Protein AF-A0A3E3E0I7-F1 (afdb_monomer_lite)

InterPro domains:
  IPR025463 Domain of unknown function DUF4314 [PF14192] (6-51)

Secondary structure (DSSP, 8-state):
----HHHHHHHHS-TT-EEEEEE-TT-GGGTT-EEEEEEE-TT--EEETT-SPPBPTTSEEEEEE--

Sequence (67 aa):
MSSNKADYLRKKYPSGTKIRIELMEGEPHYSGKEGFVQFVDDAGQIHGTWGGCALLDSDDFKIISKD

Radius of gyration: 11.38 Å; chains: 1; bounding box: 27×37×22 Å

Structure (mmCIF, N/CA/C/O backbone):
data_AF-A0A3E3E0I7-F1
#
_entry.id   AF-A0A3E3E0I7-F1
#
loop_
_atom_site.g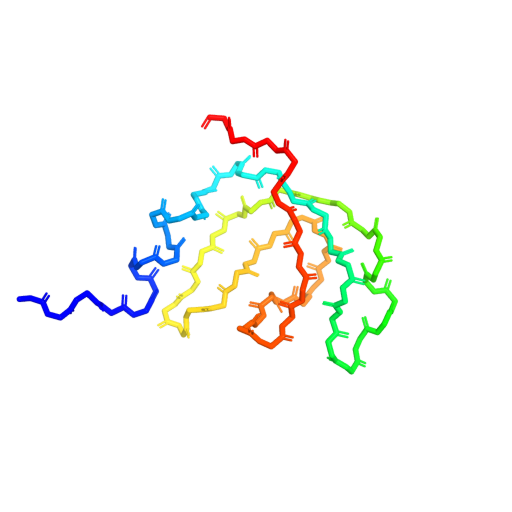roup_PDB
_atom_site.id
_atom_site.type_symbol
_atom_site.label_atom_id
_atom_site.label_alt_id
_atom_site.label_comp_id
_atom_site.label_asym_id
_atom_site.lab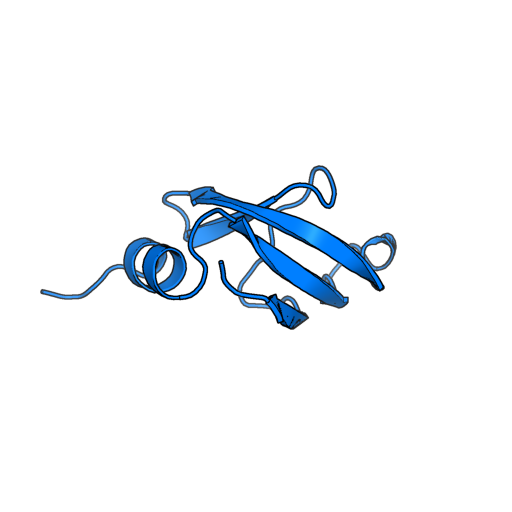el_entity_id
_atom_site.label_seq_id
_atom_site.pdbx_PDB_ins_code
_atom_site.Cartn_x
_atom_site.Cartn_y
_atom_site.Cartn_z
_atom_site.occupancy
_atom_site.B_iso_or_equiv
_atom_site.auth_seq_id
_atom_site.auth_comp_id
_atom_site.auth_asym_id
_atom_site.auth_atom_id
_atom_site.pdbx_PDB_model_num
ATOM 1 N N . MET A 1 1 ? -2.157 -25.910 -3.700 1.00 46.59 1 MET A N 1
ATOM 2 C CA . MET A 1 1 ? -2.364 -24.596 -4.343 1.00 46.59 1 MET A CA 1
ATOM 3 C C . MET A 1 1 ? -1.367 -23.637 -3.720 1.00 46.59 1 MET A C 1
ATOM 5 O O . MET A 1 1 ? -1.561 -23.269 -2.569 1.00 46.59 1 MET A O 1
ATOM 9 N N . SER A 1 2 ? -0.253 -23.325 -4.389 1.00 49.38 2 SER A N 1
ATOM 10 C CA . SER A 1 2 ? 0.640 -22.279 -3.882 1.00 49.38 2 SER A CA 1
ATOM 11 C C . SER A 1 2 ? -0.110 -20.959 -4.017 1.00 49.38 2 SER A C 1
ATOM 13 O O . SER A 1 2 ? -0.353 -20.510 -5.135 1.00 49.38 2 SER A O 1
ATOM 15 N N . SER A 1 3 ? -0.563 -20.381 -2.907 1.00 64.56 3 SER A N 1
ATOM 16 C CA . SER A 1 3 ? -1.144 -19.039 -2.951 1.00 64.56 3 SER A CA 1
ATOM 17 C C . SER A 1 3 ? -0.059 -18.107 -3.492 1.00 64.56 3 SER A C 1
ATOM 19 O O . SER A 1 3 ? 1.029 -18.056 -2.916 1.00 64.56 3 SER A O 1
ATOM 21 N N . ASN A 1 4 ? -0.308 -17.436 -4.621 1.00 86.75 4 ASN A N 1
ATOM 22 C CA . ASN A 1 4 ? 0.629 -16.430 -5.111 1.00 86.75 4 ASN A CA 1
ATOM 23 C C . ASN A 1 4 ? 0.657 -15.257 -4.105 1.00 86.75 4 ASN A C 1
ATOM 25 O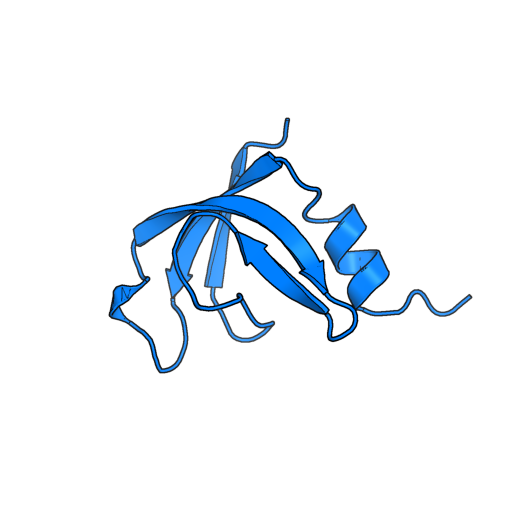 O . ASN A 1 4 ? -0.283 -15.062 -3.323 1.00 86.75 4 ASN A O 1
ATOM 29 N N . LYS A 1 5 ? 1.762 -14.507 -4.078 1.00 90.50 5 LYS A N 1
ATOM 30 C CA . LYS A 1 5 ? 1.972 -13.396 -3.138 1.00 90.50 5 LYS A CA 1
ATOM 31 C C . LYS A 1 5 ? 0.829 -12.374 -3.187 1.00 90.50 5 LYS A C 1
ATOM 33 O O . LYS A 1 5 ? 0.352 -11.952 -2.135 1.00 90.50 5 LYS A O 1
ATOM 38 N N . ALA A 1 6 ? 0.366 -12.019 -4.386 1.00 93.88 6 ALA A N 1
ATOM 39 C CA . ALA A 1 6 ? -0.716 -11.059 -4.571 1.00 93.88 6 ALA A CA 1
ATOM 40 C C . ALA A 1 6 ? -2.006 -11.509 -3.863 1.00 93.88 6 ALA A C 1
ATOM 42 O O . ALA A 1 6 ? -2.605 -10.729 -3.130 1.00 93.88 6 ALA A O 1
ATOM 43 N N . ASP A 1 7 ? -2.392 -12.782 -3.966 1.00 94.75 7 ASP A N 1
ATOM 44 C CA . ASP A 1 7 ? -3.591 -13.319 -3.311 1.00 94.75 7 ASP A CA 1
ATOM 45 C C . ASP A 1 7 ? -3.484 -13.314 -1.784 1.00 94.75 7 ASP A C 1
ATOM 47 O O . ASP A 1 7 ? -4.475 -13.081 -1.087 1.00 94.75 7 ASP A O 1
ATOM 51 N N . TYR A 1 8 ? -2.287 -13.561 -1.243 1.00 94.81 8 TYR A N 1
ATOM 52 C CA . TYR A 1 8 ? -2.042 -13.419 0.192 1.00 94.81 8 TYR A CA 1
ATOM 53 C C . TYR A 1 8 ? -2.199 -11.960 0.636 1.00 94.81 8 TYR A C 1
ATOM 55 O O . TYR A 1 8 ? -2.892 -11.683 1.617 1.00 94.81 8 TYR A O 1
ATOM 63 N N . LEU A 1 9 ? -1.610 -11.022 -0.109 1.00 95.75 9 LEU A N 1
ATOM 64 C CA . LEU A 1 9 ? -1.679 -9.596 0.196 1.00 95.75 9 LEU A CA 1
ATOM 65 C C . LEU A 1 9 ? -3.103 -9.044 0.065 1.00 95.75 9 LEU A C 1
ATOM 67 O O . LEU A 1 9 ? -3.537 -8.335 0.965 1.00 95.75 9 LEU A O 1
ATOM 71 N N . ARG A 1 10 ? -3.874 -9.445 -0.956 1.00 96.00 10 ARG A N 1
ATOM 72 C CA . ARG A 1 10 ? -5.299 -9.081 -1.108 1.00 96.00 10 ARG A CA 1
ATOM 73 C C . ARG A 1 10 ? -6.140 -9.516 0.090 1.00 96.00 10 ARG A C 1
ATOM 75 O O . ARG A 1 10 ? -7.015 -8.778 0.528 1.00 96.00 10 ARG A O 1
ATOM 82 N N . LYS A 1 11 ? -5.870 -10.706 0.638 1.00 95.56 11 LYS A N 1
ATOM 83 C CA . LYS A 1 11 ? -6.552 -11.213 1.843 1.00 95.56 11 LYS A CA 1
ATOM 84 C C . LYS A 1 11 ? -6.101 -10.490 3.110 1.00 95.56 11 LYS A C 1
ATOM 86 O O . LYS A 1 11 ? -6.906 -10.261 4.008 1.00 95.56 11 LYS A O 1
ATOM 91 N N . LYS A 1 12 ? -4.810 -10.165 3.216 1.00 95.50 12 LYS A N 1
ATOM 92 C CA . LYS A 1 12 ? -4.232 -9.522 4.405 1.00 95.50 12 LYS A CA 1
ATOM 93 C C . LYS A 1 12 ? -4.583 -8.034 4.495 1.00 95.50 12 LYS A C 1
ATOM 95 O O . LYS A 1 12 ? -4.843 -7.548 5.602 1.00 95.50 12 LYS A O 1
ATOM 100 N N . TYR A 1 13 ? -4.601 -7.365 3.346 1.00 96.19 13 TYR A N 1
ATOM 101 C CA . TYR A 1 13 ? -4.821 -5.936 3.146 1.00 96.19 13 TYR A CA 1
ATOM 102 C C . TYR A 1 13 ? -5.942 -5.726 2.109 1.00 96.19 13 TYR A C 1
ATOM 104 O O . TYR A 1 13 ? -5.675 -5.313 0.979 1.00 96.19 13 TYR A O 1
ATOM 112 N N . PRO A 1 14 ? -7.200 -6.058 2.446 1.00 96.56 14 PRO A N 1
ATOM 113 C CA . PRO A 1 14 ? -8.324 -5.805 1.551 1.00 96.56 14 PRO A CA 1
ATOM 114 C C . PRO A 1 14 ? -8.523 -4.301 1.314 1.00 96.56 14 PRO A C 1
ATOM 116 O O . PRO A 1 14 ? -8.113 -3.468 2.131 1.00 96.56 14 PRO A O 1
ATOM 119 N N . SER A 1 15 ? -9.191 -3.959 0.208 1.00 97.56 15 SER A N 1
ATOM 120 C CA . SER A 1 15 ? -9.629 -2.585 -0.069 1.00 97.56 15 SER A CA 1
ATOM 121 C C . SER A 1 15 ? -10.394 -2.015 1.128 1.00 97.56 15 SER A C 1
ATOM 123 O O . SER A 1 15 ? -11.211 -2.714 1.720 1.00 97.56 15 SER A O 1
ATOM 125 N N . GLY A 1 16 ? -10.130 -0.756 1.476 1.00 98.00 16 GLY A N 1
ATOM 126 C CA . GLY A 1 16 ? -10.683 -0.101 2.667 1.00 98.00 16 GLY A CA 1
ATOM 127 C C . GLY A 1 16 ? -9.835 -0.261 3.934 1.00 98.00 16 GLY A C 1
ATOM 128 O O . GLY A 1 16 ? -10.052 0.454 4.904 1.00 98.00 16 GLY A O 1
ATOM 129 N N . THR A 1 17 ? -8.800 -1.112 3.936 1.00 98.31 17 THR A N 1
ATOM 130 C CA . THR A 1 17 ? -7.849 -1.162 5.063 1.00 98.31 17 THR A CA 1
ATOM 131 C C . THR A 1 17 ? -7.168 0.197 5.224 1.00 98.31 17 THR A C 1
ATOM 133 O O . THR A 1 17 ? -6.492 0.657 4.300 1.00 98.31 17 THR A O 1
ATOM 136 N N . LYS A 1 18 ? -7.299 0.829 6.395 1.00 98.25 18 LYS A N 1
ATOM 137 C CA . LYS A 1 18 ? -6.589 2.072 6.703 1.00 98.25 18 LYS A CA 1
ATOM 138 C C . LYS A 1 18 ? -5.187 1.754 7.201 1.00 98.25 18 LYS A C 1
ATOM 140 O O . LYS A 1 18 ? -5.023 0.967 8.136 1.00 98.25 18 LYS A O 1
ATOM 145 N N . ILE A 1 19 ? -4.181 2.411 6.635 1.00 98.31 19 ILE A N 1
ATOM 146 C CA . ILE A 1 19 ? -2.782 2.257 7.041 1.00 98.31 19 ILE A CA 1
ATOM 147 C C . ILE A 1 19 ? -2.104 3.603 7.310 1.00 98.31 19 ILE A C 1
ATOM 149 O O . ILE A 1 19 ? -2.588 4.654 6.883 1.00 98.31 19 ILE A O 1
ATOM 153 N N . ARG A 1 20 ? -0.950 3.546 7.976 1.00 98.25 20 ARG A N 1
ATOM 154 C CA . ARG A 1 20 ? 0.033 4.628 8.066 1.00 98.25 20 ARG A CA 1
ATOM 155 C C . ARG A 1 20 ? 1.394 4.120 7.627 1.00 98.25 20 ARG A C 1
ATOM 157 O O . ARG A 1 20 ? 1.845 3.103 8.147 1.00 98.25 20 ARG A O 1
ATOM 164 N N . ILE A 1 21 ? 2.035 4.847 6.723 1.00 98.50 21 ILE A N 1
ATOM 165 C CA . ILE A 1 21 ? 3.391 4.553 6.256 1.00 98.50 21 ILE A CA 1
ATOM 166 C C . ILE A 1 21 ? 4.375 5.016 7.331 1.00 98.50 21 ILE A C 1
ATOM 168 O O . ILE A 1 21 ? 4.323 6.172 7.749 1.00 98.50 21 ILE A O 1
ATOM 172 N N . GLU A 1 22 ? 5.255 4.135 7.788 1.00 98.25 22 GLU A N 1
ATOM 173 C CA . GLU A 1 22 ? 6.345 4.482 8.707 1.00 98.25 22 GLU A CA 1
ATOM 174 C C . GLU A 1 22 ? 7.631 4.755 7.911 1.00 98.25 22 GLU A C 1
ATOM 176 O O . GLU A 1 22 ? 8.295 5.771 8.133 1.00 98.25 22 GLU A O 1
ATOM 181 N N . LEU A 1 23 ? 7.918 3.935 6.895 1.00 97.44 23 LEU A N 1
ATOM 182 C CA . LEU A 1 23 ? 9.057 4.096 5.993 1.00 97.44 23 LEU A CA 1
ATOM 183 C C . LEU A 1 23 ? 8.705 3.621 4.581 1.00 97.44 23 LEU A C 1
ATOM 185 O O . LEU A 1 23 ? 8.122 2.554 4.419 1.00 97.44 23 LEU A O 1
ATOM 189 N N . MET A 1 24 ? 9.116 4.390 3.574 1.00 96.75 24 MET A N 1
ATOM 190 C CA . MET A 1 24 ? 9.138 3.956 2.176 1.00 96.75 24 MET A CA 1
ATOM 191 C C . MET A 1 24 ? 10.560 4.128 1.642 1.00 96.75 24 MET A C 1
ATOM 193 O O . MET A 1 24 ? 11.096 5.242 1.662 1.00 96.75 24 MET A O 1
ATOM 197 N N . GLU A 1 25 ? 11.201 3.034 1.234 1.00 94.25 25 GLU A N 1
ATOM 198 C CA . GLU A 1 25 ? 12.610 3.067 0.829 1.00 94.25 25 GLU A CA 1
ATOM 199 C C . GLU A 1 25 ? 12.784 3.902 -0.449 1.00 94.25 25 GLU A C 1
ATOM 201 O O . GLU A 1 25 ? 12.042 3.762 -1.416 1.00 94.25 25 GLU A O 1
ATOM 206 N N . GLY A 1 26 ? 13.743 4.832 -0.441 1.00 95.31 26 GLY A N 1
ATOM 207 C CA . GLY A 1 26 ? 13.953 5.781 -1.542 1.00 95.31 26 GLY A CA 1
ATOM 208 C C . GLY A 1 26 ? 12.955 6.945 -1.597 1.00 95.31 26 GLY A C 1
ATOM 209 O O . GLY A 1 26 ? 13.262 7.961 -2.214 1.00 95.31 26 GLY A O 1
ATOM 210 N N . GLU A 1 27 ? 11.825 6.865 -0.885 1.00 96.38 27 GLU A N 1
ATOM 211 C CA . GLU A 1 27 ? 10.752 7.868 -0.907 1.00 96.38 27 GLU A CA 1
ATOM 212 C C . GLU A 1 27 ? 10.349 8.342 0.512 1.00 96.38 27 GLU A C 1
ATOM 214 O O . GLU A 1 27 ? 9.180 8.267 0.908 1.00 96.38 27 GLU A O 1
ATOM 219 N N . PRO A 1 28 ? 11.285 8.908 1.304 1.00 94.81 28 PRO A N 1
ATOM 220 C CA . PRO A 1 28 ? 11.065 9.246 2.719 1.00 94.81 28 PRO A CA 1
ATOM 221 C C . PRO A 1 28 ? 9.948 10.275 2.953 1.00 94.81 28 PRO A C 1
ATOM 223 O O . PRO A 1 28 ? 9.435 10.412 4.061 1.00 94.81 28 PRO A O 1
ATOM 226 N N . HIS A 1 29 ? 9.534 10.998 1.912 1.00 96.75 29 HIS A N 1
ATOM 227 C CA . HIS A 1 29 ? 8.449 11.973 1.977 1.00 96.75 29 HIS A CA 1
ATOM 228 C C . HIS A 1 29 ? 7.052 11.335 2.157 1.00 96.75 29 HIS A C 1
ATOM 230 O O . HIS A 1 29 ? 6.071 12.052 2.377 1.00 96.75 29 HIS A O 1
ATOM 236 N N . TYR A 1 30 ? 6.936 10.006 2.054 1.00 97.62 30 TYR A N 1
ATOM 237 C CA . TYR A 1 30 ? 5.715 9.267 2.387 1.00 97.62 30 TYR A CA 1
ATOM 238 C C . TYR A 1 30 ? 5.596 8.909 3.871 1.00 97.62 30 TYR A C 1
ATOM 240 O O . TYR A 1 30 ? 4.485 8.619 4.318 1.00 97.62 30 TYR A O 1
ATOM 248 N N . SER A 1 31 ? 6.684 8.956 4.647 1.00 97.25 31 SER A N 1
ATOM 249 C CA . SER A 1 31 ? 6.645 8.651 6.078 1.00 97.25 31 SER A CA 1
ATOM 250 C C . SER A 1 31 ? 5.623 9.531 6.802 1.00 97.25 31 SER A C 1
ATOM 252 O O . SER A 1 31 ? 5.590 10.754 6.673 1.00 97.25 31 SER A O 1
ATOM 254 N N . GLY A 1 32 ? 4.753 8.886 7.569 1.00 97.81 32 GLY A N 1
ATOM 255 C CA . GLY A 1 32 ? 3.664 9.503 8.308 1.00 97.81 32 GLY A CA 1
ATOM 256 C C . GLY A 1 32 ? 2.385 9.767 7.513 1.00 97.81 32 GLY A C 1
ATOM 257 O O . GLY A 1 32 ? 1.390 10.157 8.130 1.00 97.81 32 GLY A O 1
ATOM 258 N N . LYS A 1 33 ? 2.363 9.539 6.193 1.00 98.25 33 LYS A N 1
ATOM 259 C CA . LYS A 1 33 ? 1.120 9.605 5.418 1.00 98.25 33 LYS A CA 1
ATOM 260 C C . LYS A 1 33 ? 0.187 8.460 5.795 1.00 98.25 33 LYS A C 1
ATOM 262 O O . LYS A 1 33 ? 0.613 7.339 6.075 1.00 98.25 33 LYS A O 1
ATOM 267 N N . GLU A 1 34 ? -1.103 8.758 5.763 1.00 98.25 34 GLU A N 1
ATOM 268 C CA . GLU A 1 34 ? -2.178 7.799 5.984 1.00 98.25 34 GLU A CA 1
ATOM 269 C C . GLU A 1 34 ? -3.056 7.711 4.746 1.00 98.25 34 GLU A C 1
ATOM 271 O O . GLU A 1 34 ? -3.195 8.670 3.985 1.00 98.25 34 GLU A O 1
ATOM 276 N N . GLY A 1 35 ? -3.682 6.559 4.564 1.00 97.88 35 GLY A N 1
ATOM 277 C CA . GLY A 1 35 ? -4.637 6.363 3.492 1.00 97.88 35 GLY A CA 1
ATOM 278 C C . GLY A 1 35 ? -5.302 5.005 3.572 1.00 97.88 35 GLY A C 1
ATOM 279 O O . GLY A 1 35 ? -5.043 4.214 4.483 1.00 97.88 35 GLY A O 1
ATOM 280 N N . PHE A 1 36 ? -6.166 4.755 2.601 1.00 98.44 36 PHE A N 1
ATOM 281 C CA . PHE A 1 36 ? -6.886 3.502 2.461 1.00 98.44 36 PHE A CA 1
ATOM 282 C C . PHE A 1 36 ? -6.290 2.700 1.314 1.00 98.44 36 PHE A C 1
ATOM 284 O O . PHE A 1 36 ? -5.998 3.254 0.251 1.00 98.44 36 PHE A O 1
ATOM 291 N N . VAL A 1 37 ? -6.130 1.395 1.528 1.00 98.31 37 VAL A 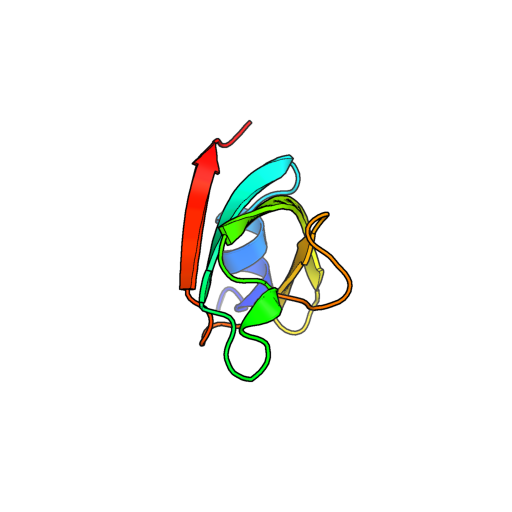N 1
ATOM 292 C CA . VAL A 1 37 ? -5.810 0.454 0.454 1.00 98.31 37 VAL A CA 1
ATOM 293 C C . VAL A 1 37 ? -6.938 0.495 -0.574 1.00 98.31 37 VAL A C 1
ATOM 295 O O . VAL A 1 37 ? -8.108 0.384 -0.209 1.00 98.31 37 VAL A O 1
ATOM 298 N N . GLN A 1 38 ? -6.589 0.646 -1.848 1.00 98.12 38 GLN A N 1
ATOM 299 C CA . GLN A 1 38 ? -7.528 0.585 -2.969 1.00 98.12 38 GLN A CA 1
ATOM 300 C C . GLN A 1 38 ? -7.490 -0.789 -3.639 1.00 98.12 38 GLN A C 1
ATOM 302 O O . GLN A 1 38 ? -8.533 -1.391 -3.876 1.00 98.12 38 GLN A O 1
ATOM 307 N N . PHE A 1 39 ? -6.294 -1.305 -3.930 1.00 97.56 39 PHE A N 1
ATOM 308 C CA . PHE A 1 39 ? -6.112 -2.630 -4.520 1.00 97.56 39 PHE A CA 1
ATOM 309 C C . PHE A 1 39 ? -4.673 -3.132 -4.340 1.00 97.56 39 PHE A C 1
ATOM 311 O O . PHE A 1 39 ? -3.765 -2.370 -4.008 1.00 97.56 39 PHE A O 1
ATOM 318 N N . VAL A 1 40 ? -4.478 -4.430 -4.583 1.00 97.31 40 VAL A N 1
ATOM 319 C CA . VAL A 1 40 ? -3.158 -5.059 -4.726 1.00 97.31 40 VAL A CA 1
ATOM 320 C C . VAL A 1 40 ? -3.046 -5.585 -6.151 1.00 97.31 40 VAL A C 1
ATOM 322 O O . VAL A 1 40 ? -3.889 -6.385 -6.585 1.00 97.31 40 VAL A O 1
ATOM 325 N N . ASP A 1 41 ? -2.031 -5.124 -6.871 1.00 96.69 41 ASP A N 1
ATOM 326 C CA . ASP A 1 41 ? -1.794 -5.528 -8.256 1.00 96.69 41 ASP A CA 1
ATOM 327 C C . ASP A 1 41 ? -1.255 -6.965 -8.365 1.00 96.69 41 ASP A C 1
ATOM 329 O O . ASP A 1 41 ? -1.028 -7.659 -7.369 1.00 96.69 41 ASP A O 1
ATOM 333 N N . ASP A 1 42 ? -1.081 -7.444 -9.594 1.00 95.50 42 ASP A N 1
ATOM 334 C CA . ASP A 1 42 ? -0.617 -8.811 -9.850 1.00 95.50 42 ASP A CA 1
ATOM 335 C C . ASP A 1 42 ? 0.871 -9.021 -9.524 1.00 95.50 42 ASP A C 1
ATOM 337 O O . ASP A 1 42 ? 1.303 -10.162 -9.345 1.00 95.50 42 ASP A O 1
ATOM 341 N N . ALA A 1 43 ? 1.647 -7.939 -9.379 1.00 94.88 43 ALA A N 1
ATOM 342 C CA . ALA A 1 43 ? 3.027 -7.983 -8.893 1.00 94.88 43 ALA A CA 1
ATOM 343 C C . ALA A 1 43 ? 3.105 -8.064 -7.355 1.00 94.88 43 ALA A C 1
ATOM 345 O O . ALA A 1 43 ? 4.177 -8.303 -6.791 1.00 94.88 43 ALA A O 1
ATOM 346 N N . GLY A 1 44 ? 1.973 -7.911 -6.662 1.00 95.12 44 GLY A N 1
ATOM 347 C CA . GLY A 1 44 ? 1.905 -7.906 -5.209 1.00 95.12 44 GLY A CA 1
ATOM 348 C C . GLY A 1 44 ? 2.368 -6.585 -4.600 1.00 95.12 44 GLY A C 1
ATOM 349 O O . GLY A 1 44 ? 2.960 -6.609 -3.524 1.00 95.12 44 GLY A O 1
ATOM 350 N N . GLN A 1 45 ? 2.131 -5.461 -5.277 1.00 97.06 45 GLN A N 1
ATOM 351 C CA . GLN A 1 45 ? 2.311 -4.119 -4.721 1.00 97.06 45 GLN A CA 1
ATOM 352 C C . GLN A 1 45 ? 0.966 -3.573 -4.237 1.00 97.06 45 GLN A C 1
ATOM 354 O O . GLN 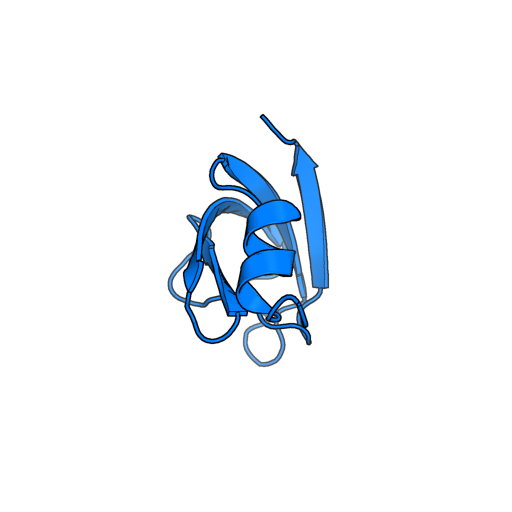A 1 45 ? -0.080 -3.828 -4.845 1.00 97.06 45 GLN A O 1
ATOM 359 N N . ILE A 1 46 ? 0.978 -2.833 -3.129 1.00 98.12 46 ILE A N 1
ATOM 360 C CA . ILE A 1 46 ? -0.241 -2.304 -2.506 1.00 98.12 46 ILE A CA 1
ATOM 361 C C . ILE A 1 46 ? -0.421 -0.846 -2.926 1.00 98.12 46 ILE A C 1
ATOM 363 O O . ILE A 1 46 ? 0.437 -0.012 -2.650 1.00 98.12 46 ILE A O 1
ATOM 367 N N . HIS A 1 47 ? -1.554 -0.527 -3.549 1.00 98.19 47 HIS A N 1
ATOM 368 C CA . HIS A 1 47 ? -1.904 0.823 -3.993 1.00 98.19 47 HIS A CA 1
ATOM 369 C C . HIS A 1 47 ? -2.971 1.422 -3.080 1.00 98.19 47 HIS A C 1
ATOM 371 O O . HIS A 1 47 ? -3.852 0.711 -2.582 1.00 98.19 47 HIS A O 1
ATOM 377 N N . GLY A 1 48 ? -2.926 2.734 -2.870 1.00 97.75 48 GLY A N 1
ATOM 378 C CA . GLY A 1 48 ? -3.883 3.394 -1.996 1.00 97.75 48 GLY A CA 1
ATOM 379 C C . GLY A 1 48 ? -3.869 4.910 -2.073 1.00 97.75 48 GLY A C 1
ATOM 380 O O . GLY A 1 48 ? -3.173 5.522 -2.875 1.00 97.75 48 GLY A O 1
ATOM 381 N N . THR A 1 49 ? -4.660 5.538 -1.208 1.00 98.31 49 THR A N 1
ATOM 382 C CA . THR A 1 49 ? -4.957 6.978 -1.289 1.00 98.31 49 THR A CA 1
ATOM 383 C C . THR A 1 49 ? -3.850 7.894 -0.749 1.00 98.31 49 THR A C 1
ATOM 385 O O . THR A 1 49 ? -4.076 9.091 -0.592 1.00 98.31 49 THR A O 1
ATOM 388 N N . TRP A 1 50 ? -2.673 7.359 -0.413 1.00 97.25 50 TRP A N 1
ATOM 389 C CA . TRP A 1 50 ? -1.549 8.110 0.171 1.00 97.25 50 TRP A CA 1
ATOM 390 C C . TRP A 1 50 ? -0.653 8.800 -0.873 1.00 97.25 50 TRP A C 1
ATOM 392 O O . TRP A 1 50 ? 0.178 9.641 -0.513 1.00 97.25 50 TRP A O 1
ATOM 402 N N . GLY A 1 51 ? -0.798 8.474 -2.159 1.00 94.81 51 GLY A N 1
ATOM 403 C CA . GLY A 1 51 ? -0.080 9.123 -3.256 1.00 94.81 51 GLY A CA 1
ATOM 404 C C . GLY A 1 51 ? 0.116 8.205 -4.459 1.00 94.81 51 GLY A C 1
ATOM 405 O O . GLY A 1 51 ? -0.643 7.264 -4.652 1.00 94.81 51 GLY A O 1
ATOM 406 N N . GLY A 1 52 ? 1.122 8.512 -5.279 1.00 95.44 52 GLY A N 1
ATOM 407 C CA . GLY A 1 52 ? 1.387 7.813 -6.542 1.00 95.44 52 GLY A CA 1
ATOM 408 C C . GLY A 1 52 ? 2.302 6.589 -6.441 1.00 95.44 52 GLY A C 1
ATOM 409 O O . GLY A 1 52 ? 2.460 5.898 -7.442 1.00 95.44 52 GLY A O 1
ATOM 410 N N . CYS A 1 53 ? 2.906 6.322 -5.278 1.00 96.81 53 CYS A N 1
ATOM 411 C CA . CYS A 1 53 ? 3.771 5.158 -5.072 1.00 96.81 53 CYS A CA 1
ATOM 412 C C . CYS A 1 53 ? 3.020 4.016 -4.379 1.00 96.81 53 CYS A C 1
ATOM 414 O O . CYS A 1 53 ? 2.295 4.224 -3.398 1.00 96.81 53 CYS A O 1
ATOM 416 N N . ALA A 1 54 ? 3.239 2.802 -4.879 1.00 97.62 54 ALA A N 1
ATOM 417 C CA . ALA A 1 54 ? 2.768 1.578 -4.253 1.00 97.62 54 ALA A CA 1
ATOM 418 C C . ALA A 1 54 ? 3.722 1.140 -3.135 1.00 97.62 54 ALA A C 1
ATOM 420 O O . ALA A 1 54 ? 4.922 1.390 -3.219 1.00 97.62 54 ALA A O 1
ATOM 421 N N . LEU A 1 55 ? 3.191 0.469 -2.113 1.00 97.62 55 LEU A N 1
ATOM 422 C CA . LEU A 1 55 ? 4.007 -0.147 -1.068 1.00 97.62 55 LEU A CA 1
ATOM 423 C C . LEU A 1 55 ? 4.560 -1.492 -1.537 1.00 97.62 55 LEU A C 1
ATOM 425 O O . LEU A 1 55 ? 3.834 -2.314 -2.113 1.00 97.62 55 LEU A O 1
ATOM 429 N N . LEU A 1 56 ? 5.836 -1.708 -1.237 1.00 95.38 56 LEU A N 1
ATOM 430 C CA . LEU A 1 56 ? 6.602 -2.921 -1.486 1.00 95.38 56 LEU A CA 1
ATOM 431 C C . LEU A 1 56 ? 6.794 -3.728 -0.192 1.00 95.38 56 LEU A C 1
ATOM 433 O O . LEU A 1 56 ? 6.506 -3.260 0.905 1.00 95.38 56 LEU A O 1
ATOM 437 N N . ASP A 1 57 ? 7.328 -4.947 -0.309 1.00 90.19 57 ASP A N 1
ATOM 438 C CA . ASP A 1 57 ? 7.653 -5.784 0.863 1.00 90.19 57 ASP A CA 1
ATOM 439 C C . ASP A 1 57 ? 8.766 -5.184 1.738 1.00 90.19 57 ASP A C 1
ATOM 441 O O . ASP A 1 57 ? 8.900 -5.564 2.899 1.00 90.19 57 ASP A O 1
ATOM 445 N N . SER A 1 58 ? 9.589 -4.303 1.164 1.00 91.75 58 SER A N 1
ATOM 446 C CA . SER A 1 58 ? 10.677 -3.589 1.840 1.00 91.75 58 SER A CA 1
ATOM 447 C C . SER A 1 58 ? 10.199 -2.379 2.644 1.00 91.75 58 SER A C 1
ATOM 449 O O . SER A 1 58 ? 10.956 -1.873 3.469 1.00 91.75 58 SER A O 1
ATOM 451 N N . ASP A 1 59 ? 8.971 -1.912 2.409 1.00 96.62 59 ASP A N 1
ATOM 452 C CA . ASP A 1 59 ? 8.420 -0.745 3.089 1.00 96.62 59 ASP A CA 1
ATOM 453 C C . ASP A 1 59 ? 7.820 -1.129 4.445 1.00 96.62 59 ASP A C 1
ATOM 455 O O . ASP A 1 59 ? 7.318 -2.239 4.640 1.00 96.62 59 ASP A O 1
ATOM 459 N N . ASP A 1 60 ? 7.822 -0.179 5.379 1.00 97.69 60 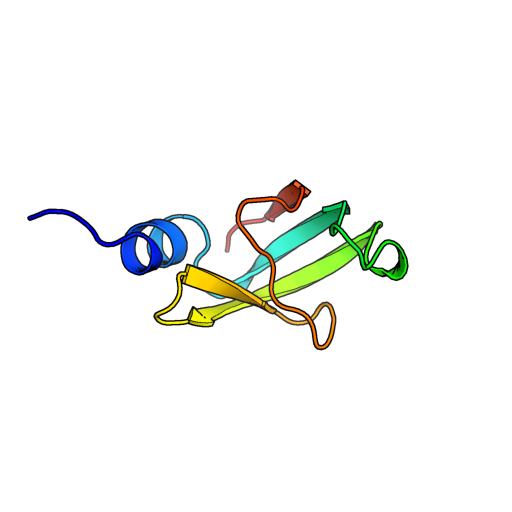ASP A N 1
ATOM 460 C CA . ASP A 1 60 ? 7.237 -0.360 6.704 1.00 97.69 60 ASP A CA 1
ATOM 461 C C . ASP A 1 60 ? 5.978 0.492 6.860 1.00 97.69 60 ASP A C 1
ATOM 463 O O . ASP A 1 60 ? 5.946 1.692 6.564 1.00 97.69 60 ASP A O 1
ATOM 467 N N . PHE A 1 61 ? 4.913 -0.137 7.338 1.00 97.69 61 PHE A N 1
ATOM 468 C CA . PHE A 1 61 ? 3.631 0.501 7.573 1.00 97.69 61 PHE A CA 1
ATOM 469 C C . PHE A 1 61 ? 2.828 -0.275 8.611 1.00 97.69 61 PHE A C 1
ATOM 471 O O . PHE A 1 61 ? 2.924 -1.496 8.752 1.00 97.69 61 PHE A O 1
ATOM 478 N N . LYS A 1 62 ? 1.941 0.438 9.300 1.00 97.62 62 LYS A N 1
ATOM 479 C CA . LYS A 1 62 ? 1.007 -0.158 10.255 1.00 97.62 62 LYS A CA 1
ATOM 480 C C . LYS A 1 62 ? -0.424 -0.064 9.766 1.00 97.62 62 LYS A C 1
ATOM 482 O O . LYS A 1 62 ? -0.829 0.923 9.155 1.00 97.62 62 LYS A O 1
ATOM 487 N N . ILE A 1 63 ? -1.210 -1.082 10.094 1.00 97.62 63 ILE A N 1
ATOM 488 C CA . ILE A 1 63 ? -2.663 -1.048 9.930 1.00 97.62 63 ILE A CA 1
ATOM 489 C C . ILE A 1 63 ? -3.247 -0.232 11.084 1.00 97.62 63 ILE A C 1
ATOM 491 O O . ILE A 1 63 ? -2.986 -0.533 12.247 1.00 97.62 63 ILE A O 1
ATOM 495 N N . ILE A 1 64 ? -4.037 0.789 10.757 1.00 97.88 64 ILE A N 1
ATOM 496 C CA . ILE A 1 64 ? -4.792 1.589 11.729 1.00 97.88 64 ILE A CA 1
ATOM 497 C C . ILE A 1 64 ? -6.162 0.955 11.977 1.00 97.88 64 ILE A C 1
ATOM 499 O O . ILE A 1 64 ? -6.583 0.830 13.123 1.00 97.88 64 ILE A O 1
ATOM 503 N N . SER A 1 65 ? -6.856 0.551 10.912 1.00 95.56 65 SER A N 1
ATOM 504 C CA . SER A 1 65 ? -8.158 -0.111 10.997 1.00 95.56 65 SER A CA 1
ATOM 505 C C . SER A 1 65 ? -8.386 -1.035 9.805 1.00 95.56 65 SER A C 1
ATOM 507 O O . SER A 1 65 ? -7.786 -0.875 8.739 1.00 95.56 65 SER A O 1
ATOM 509 N N . LYS A 1 66 ? -9.263 -2.015 10.008 1.00 87.62 66 LYS A N 1
ATOM 510 C CA . LYS A 1 66 ? -9.841 -2.853 8.961 1.00 87.62 66 LYS A CA 1
ATOM 511 C C . LYS A 1 66 ? -11.349 -2.668 9.056 1.00 87.62 66 LYS A C 1
ATOM 513 O O . LYS A 1 66 ? -11.879 -2.866 10.150 1.00 87.62 66 LYS A O 1
ATOM 518 N N . ASP A 1 67 ? -11.970 -2.230 7.970 1.00 67.19 67 ASP A N 1
ATOM 519 C CA . ASP A 1 67 ? -13.430 -2.249 7.835 1.00 67.19 67 ASP A CA 1
ATOM 520 C C . ASP A 1 67 ? -13.934 -3.684 7.607 1.00 67.19 67 ASP A C 1
ATOM 522 O O . ASP A 1 67 ? -13.160 -4.507 7.052 1.00 67.19 67 ASP A O 1
#

Foldseek 3Di:
DPQPLQNVLCVVQPWQFKKAWCFDPPCRVRHGFIFTFHGQDPVRWTDTDSDDDTDDPPTDMDTPDDD

pLDDT: mean 93.95, std 9.87, range [46.59, 98.5]

Organism: NCBI:txid1323